Protein AF-A0A0K0G2X6-F1 (afdb_monomer_lite)

pLDDT: mean 81.9, std 14.72, range [39.19, 96.62]

Foldseek 3Di:
DDPPPPFDFAKDKDADADPDDDDFDKDWWWKKKFWAAPPDPDTLDIDDTDTAIATHDPPDRRMDIDGRPHTPVSQVVRCPVHVDTDMDMDTDDDDDD

Organism: Strongyloides venezuelensis (NCBI:txid75913)

Secondary structure (DSSP, 8-state):
--------EEEEEEE-----SS----EE--EEEEEE-SSS--EEEEPPPB--EE---TTS--EEEEEEEEEHHHHHHHHTTS---EEEEEE------

Radius of gyration: 16.99 Å; chains: 1; bounding box: 38×38×52 Å

Sequence (97 aa):
MESSGDTSYWGLFLKAYSTSSNEKLNFNIPHMFKLTSPTRDKIFWNSSFLESVFYSDKSTQNQYGVESCITLKTIKESLFSIEILNVVCKIIYEGNA

Structure (mmCIF, N/CA/C/O backbone):
data_AF-A0A0K0G2X6-F1
#
_entry.id   AF-A0A0K0G2X6-F1
#
loop_
_atom_site.group_PDB
_atom_site.id
_atom_site.type_symbol
_atom_site.label_atom_id
_atom_site.label_alt_id
_atom_site.label_comp_id
_atom_site.label_asym_id
_atom_site.label_entity_id
_atom_site.label_seq_id
_atom_site.pdbx_PDB_ins_code
_atom_site.Cartn_x
_atom_site.Cartn_y
_atom_site.Cartn_z
_atom_site.occupancy
_atom_site.B_iso_or_equiv
_atom_site.auth_seq_id
_atom_site.auth_comp_id
_atom_site.auth_asym_id
_atom_site.auth_atom_id
_atom_site.pdbx_PDB_model_num
ATOM 1 N N . MET A 1 1 ? -3.261 24.343 26.738 1.00 39.19 1 MET A N 1
ATOM 2 C CA . MET A 1 1 ? -2.670 24.177 25.395 1.00 39.19 1 MET A CA 1
ATOM 3 C C . MET A 1 1 ? -2.477 22.695 25.194 1.00 39.19 1 MET A C 1
ATOM 5 O O . MET A 1 1 ? -1.751 22.083 25.966 1.00 39.19 1 MET A O 1
ATOM 9 N N . GLU A 1 2 ? -3.252 22.123 24.280 1.00 40.50 2 GLU A N 1
ATOM 10 C CA . GLU A 1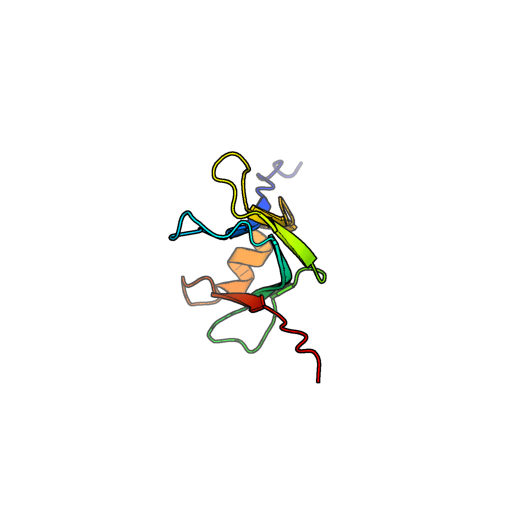 2 ? -3.227 20.698 23.967 1.00 40.50 2 GLU A CA 1
ATOM 11 C C . GLU A 1 2 ? -1.820 20.300 23.515 1.00 40.50 2 GLU A C 1
ATOM 13 O O . GLU A 1 2 ? -1.189 20.996 22.720 1.00 40.50 2 GLU A O 1
ATOM 18 N N . SER A 1 3 ? -1.316 19.220 24.111 1.00 50.34 3 SER A N 1
ATOM 19 C CA . SER A 1 3 ? -0.050 18.582 23.762 1.00 50.34 3 SER A CA 1
ATOM 20 C C . SER A 1 3 ? 0.023 18.401 22.246 1.00 50.34 3 SER A C 1
ATOM 22 O O . SER A 1 3 ? -0.937 17.925 21.638 1.00 50.34 3 SER A O 1
ATOM 24 N N . SER A 1 4 ? 1.146 18.794 21.641 1.00 55.06 4 SER A N 1
ATOM 25 C CA . SER A 1 4 ? 1.501 18.486 20.257 1.00 55.06 4 SER A CA 1
ATOM 26 C C . SER A 1 4 ? 1.612 16.968 20.106 1.00 55.06 4 SER A C 1
ATOM 28 O O . SER A 1 4 ? 2.699 16.403 20.193 1.00 55.06 4 SER A O 1
ATOM 30 N N . GLY A 1 5 ? 0.465 16.301 19.991 1.00 52.31 5 GLY A N 1
ATOM 31 C CA . GLY A 1 5 ? 0.385 14.861 19.835 1.00 52.31 5 GLY A CA 1
ATOM 32 C C . GLY A 1 5 ? 1.110 14.473 18.561 1.00 52.31 5 GLY A C 1
ATOM 33 O O . GLY A 1 5 ? 0.834 15.052 17.508 1.00 52.31 5 GLY A O 1
ATOM 34 N N . ASP A 1 6 ? 2.040 13.527 18.684 1.00 60.03 6 ASP A N 1
ATOM 35 C CA . ASP A 1 6 ? 2.772 12.911 17.582 1.00 60.03 6 ASP A CA 1
ATOM 36 C C . ASP A 1 6 ? 1.834 12.663 16.402 1.00 60.03 6 ASP A C 1
ATOM 38 O O . ASP A 1 6 ? 1.036 11.720 16.377 1.00 60.03 6 ASP A O 1
ATOM 42 N N . THR A 1 7 ? 1.913 13.533 15.399 1.00 70.31 7 THR A N 1
ATOM 43 C CA . THR A 1 7 ? 1.252 13.309 14.120 1.00 70.31 7 THR A CA 1
ATOM 44 C C . THR A 1 7 ? 2.174 12.407 13.326 1.00 70.31 7 THR A C 1
ATOM 46 O O . THR A 1 7 ? 2.858 12.816 12.397 1.00 70.31 7 THR A O 1
ATOM 49 N N . SER A 1 8 ? 2.246 11.149 13.757 1.00 84.88 8 SER A N 1
ATOM 50 C CA . SER A 1 8 ? 2.838 10.100 12.947 1.00 84.88 8 SER A CA 1
ATOM 51 C C . SER A 1 8 ? 1.963 9.909 11.708 1.00 84.88 8 SER A C 1
ATOM 53 O O . SER A 1 8 ? 0.728 9.909 11.790 1.00 84.88 8 SER A O 1
ATOM 55 N N . TYR A 1 9 ? 2.612 9.755 10.562 1.00 90.81 9 TYR A N 1
ATOM 56 C CA . TYR A 1 9 ? 1.963 9.420 9.306 1.00 90.81 9 TYR A CA 1
ATOM 57 C C . TYR A 1 9 ? 2.567 8.135 8.755 1.00 90.81 9 TYR A C 1
ATOM 59 O O . TYR A 1 9 ? 3.744 7.842 8.956 1.00 90.81 9 TYR A O 1
ATOM 67 N N . TRP A 1 10 ? 1.742 7.377 8.044 1.00 93.00 10 TRP A N 1
ATOM 68 C CA . TRP A 1 10 ? 2.110 6.124 7.407 1.00 93.00 10 TRP A CA 1
ATOM 69 C C . TRP A 1 10 ? 1.987 6.252 5.891 1.00 93.00 10 TRP A C 1
ATOM 71 O O . TRP A 1 10 ? 1.174 7.024 5.368 1.00 93.00 10 TRP A O 1
ATOM 81 N N . GLY A 1 11 ? 2.814 5.474 5.200 1.00 94.25 11 GLY A N 1
ATOM 82 C CA . GLY A 1 11 ? 2.810 5.324 3.753 1.00 94.25 11 GLY A CA 1
ATOM 83 C C . GLY A 1 11 ? 2.564 3.877 3.339 1.00 94.25 11 GLY A C 1
ATOM 84 O O . GLY A 1 11 ? 2.693 2.953 4.143 1.00 94.25 11 GLY A O 1
ATOM 85 N N . LEU A 1 12 ? 2.211 3.693 2.073 1.00 95.12 12 LEU A N 1
ATOM 86 C CA . LEU A 1 12 ? 2.039 2.390 1.439 1.00 95.12 12 LEU A CA 1
ATOM 87 C C . LEU A 1 12 ? 2.828 2.385 0.139 1.00 95.12 12 LEU A C 1
ATOM 89 O O . LEU A 1 12 ? 2.699 3.314 -0.656 1.00 95.12 12 LEU A O 1
ATOM 93 N N . PHE A 1 13 ? 3.611 1.329 -0.072 1.00 94.12 13 PHE A N 1
ATOM 94 C CA . PHE A 1 13 ? 4.466 1.170 -1.242 1.00 94.12 13 PHE A CA 1
ATOM 95 C C . PHE A 1 13 ? 4.223 -0.188 -1.893 1.00 94.12 13 PHE A C 1
ATOM 97 O O . PHE A 1 13 ? 4.210 -1.220 -1.220 1.00 94.12 13 PHE A O 1
ATOM 104 N N . LEU A 1 14 ? 4.077 -0.185 -3.214 1.00 91.81 14 LEU A N 1
ATOM 105 C CA . LEU A 1 14 ? 4.167 -1.365 -4.056 1.00 91.81 14 LEU A CA 1
ATOM 106 C C . LEU A 1 14 ? 5.622 -1.500 -4.491 1.00 91.81 14 LEU A C 1
ATOM 108 O O . LEU A 1 14 ? 6.208 -0.553 -5.013 1.00 91.81 14 LEU A O 1
ATOM 112 N N . LYS A 1 15 ? 6.207 -2.676 -4.273 1.00 89.75 15 LYS A N 1
ATOM 113 C CA . LYS A 1 15 ? 7.594 -2.969 -4.629 1.00 89.75 15 LYS A CA 1
ATOM 114 C C . LYS A 1 15 ? 7.645 -4.176 -5.550 1.00 89.75 15 LYS A C 1
ATOM 116 O O . LYS A 1 15 ? 7.108 -5.227 -5.206 1.00 89.75 15 LYS A O 1
ATOM 121 N N . ALA A 1 16 ? 8.306 -4.027 -6.693 1.00 81.69 16 ALA A N 1
ATOM 122 C CA . ALA A 1 16 ? 8.501 -5.120 -7.634 1.00 81.69 16 ALA A CA 1
ATOM 123 C C . ALA A 1 16 ? 9.904 -5.719 -7.485 1.00 81.69 16 ALA A C 1
ATOM 125 O O . ALA A 1 16 ?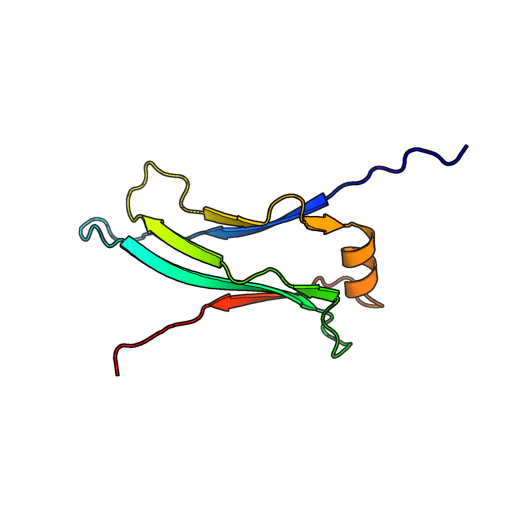 10.897 -5.010 -7.307 1.00 81.69 16 ALA A O 1
ATOM 126 N N . TYR A 1 17 ? 9.977 -7.044 -7.581 1.00 77.50 17 TYR A N 1
ATOM 127 C CA . TYR A 1 17 ? 11.214 -7.814 -7.508 1.00 77.50 17 TYR A CA 1
ATOM 128 C C . TYR A 1 17 ? 11.359 -8.633 -8.792 1.00 77.50 17 TYR A C 1
ATOM 130 O O . TYR A 1 17 ? 10.434 -9.351 -9.162 1.00 77.50 17 TYR A O 1
ATOM 138 N N . SER A 1 18 ? 12.513 -8.544 -9.460 1.00 69.81 18 SER A N 1
ATOM 139 C CA . SER A 1 18 ? 12.826 -9.411 -10.602 1.00 69.81 18 SER A CA 1
ATOM 140 C C . SER A 1 18 ? 13.640 -10.621 -10.147 1.00 69.81 18 SER A C 1
ATOM 142 O O . SER A 1 18 ? 14.668 -10.473 -9.481 1.00 69.81 18 SER A O 1
ATOM 144 N N . THR A 1 19 ? 13.186 -11.820 -10.517 1.00 60.81 19 THR A N 1
ATOM 145 C CA . THR A 1 19 ? 13.856 -13.097 -10.226 1.00 60.81 19 THR A CA 1
ATOM 146 C C . THR A 1 19 ? 14.668 -13.644 -11.404 1.00 60.81 19 THR A C 1
ATOM 148 O O . THR A 1 19 ? 15.412 -14.602 -11.213 1.00 60.81 19 THR A O 1
ATOM 151 N N . SER A 1 20 ? 14.590 -13.045 -12.603 1.00 58.47 20 SER A N 1
ATOM 152 C CA . SER A 1 20 ? 15.287 -13.534 -13.804 1.00 58.47 20 SER A CA 1
ATOM 153 C C . SER A 1 20 ? 16.107 -12.432 -14.486 1.00 58.47 20 SER A C 1
ATOM 155 O O . SER A 1 20 ? 15.701 -11.275 -14.559 1.00 58.47 20 SER A O 1
ATOM 157 N N . SER A 1 21 ? 17.323 -12.779 -14.913 1.00 57.78 21 SER A N 1
ATOM 158 C CA . SER A 1 21 ? 18.396 -11.821 -15.203 1.00 57.78 21 SER A CA 1
ATOM 159 C C . SER A 1 21 ? 18.588 -11.447 -16.672 1.00 57.78 21 SER A C 1
ATOM 161 O O . SER A 1 21 ? 19.580 -10.789 -16.967 1.00 57.78 21 SER A O 1
ATOM 163 N N . ASN A 1 22 ? 17.707 -11.835 -17.597 1.00 54.19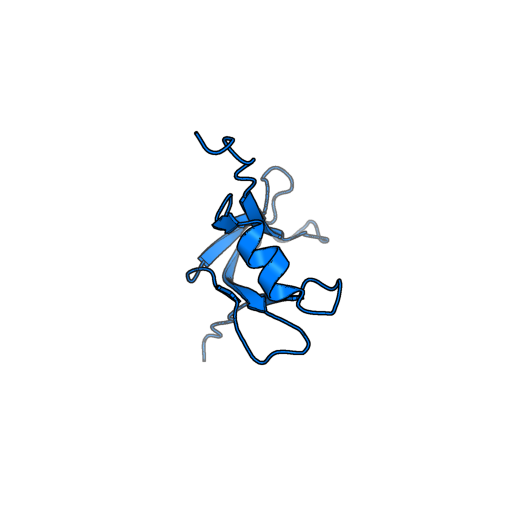 22 ASN A N 1
ATOM 164 C CA . ASN A 1 22 ? 18.032 -11.704 -19.026 1.00 54.19 22 ASN A CA 1
ATOM 165 C C . ASN A 1 22 ? 17.101 -10.794 -19.836 1.00 54.19 22 ASN A C 1
ATOM 167 O O . ASN A 1 22 ? 17.474 -10.413 -20.942 1.00 54.19 22 ASN A O 1
ATOM 171 N N . GLU A 1 23 ? 15.962 -10.364 -19.292 1.00 58.78 23 GLU A N 1
ATOM 172 C CA . GLU A 1 23 ? 15.067 -9.440 -19.991 1.00 58.78 23 GLU A CA 1
ATOM 173 C C . GLU A 1 23 ? 14.955 -8.120 -19.225 1.00 58.78 23 GLU A C 1
ATOM 175 O O . GLU A 1 23 ? 14.443 -8.057 -18.106 1.00 58.78 23 GLU A O 1
ATOM 180 N N . LYS A 1 24 ? 15.472 -7.044 -19.835 1.00 63.16 24 LYS A N 1
ATOM 181 C CA . LYS A 1 24 ? 15.249 -5.671 -19.372 1.00 63.16 24 LYS A CA 1
ATOM 182 C C . LYS A 1 24 ? 13.831 -5.252 -19.742 1.00 63.16 24 LYS A C 1
ATO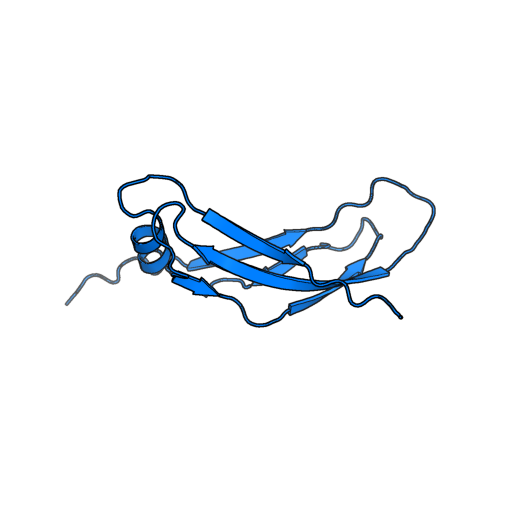M 184 O O . LYS A 1 24 ? 13.628 -4.568 -20.742 1.00 63.16 24 LYS A O 1
ATOM 189 N N . LEU A 1 25 ? 12.856 -5.711 -18.969 1.00 68.88 25 LEU A N 1
ATOM 190 C CA . LEU A 1 25 ? 11.466 -5.306 -19.129 1.00 68.88 25 LEU A CA 1
ATOM 191 C C . LEU A 1 25 ? 11.132 -4.225 -18.106 1.00 68.88 25 LEU A C 1
ATOM 193 O O . LEU A 1 25 ? 11.287 -4.414 -16.898 1.00 68.88 25 LEU A O 1
ATOM 197 N N . ASN A 1 26 ? 10.674 -3.088 -18.622 1.00 79.06 26 ASN A N 1
ATOM 198 C CA . ASN A 1 26 ? 10.053 -2.046 -17.822 1.00 79.06 26 ASN A CA 1
ATOM 199 C C . ASN A 1 26 ? 8.548 -2.297 -17.842 1.00 79.06 26 ASN A C 1
ATOM 201 O O . ASN A 1 26 ? 7.957 -2.405 -18.917 1.00 79.06 26 ASN A O 1
ATOM 205 N N . PHE A 1 27 ? 7.934 -2.380 -16.668 1.00 80.56 27 PHE A N 1
ATOM 206 C CA . PHE A 1 27 ? 6.501 -2.625 -16.544 1.00 80.56 27 PHE A CA 1
ATOM 207 C C . PHE A 1 27 ? 5.830 -1.383 -15.979 1.00 80.56 27 PHE A C 1
ATOM 209 O O . PHE A 1 27 ? 6.139 -0.967 -14.863 1.00 80.56 27 PHE A O 1
ATOM 216 N N . ASN A 1 28 ? 4.904 -0.797 -16.733 1.00 86.88 28 ASN A N 1
ATOM 217 C CA . ASN A 1 28 ? 3.983 0.174 -16.166 1.00 86.88 28 ASN A CA 1
ATOM 218 C C . ASN A 1 28 ? 2.917 -0.584 -15.372 1.00 86.88 28 ASN A C 1
ATOM 220 O O . ASN A 1 28 ? 2.251 -1.464 -15.918 1.00 86.88 28 ASN A O 1
ATOM 224 N N . ILE A 1 29 ? 2.785 -0.274 -14.086 1.00 87.94 29 ILE A N 1
ATOM 225 C CA . ILE A 1 29 ? 1.817 -0.913 -13.197 1.00 87.94 29 ILE A CA 1
ATOM 226 C C . ILE A 1 29 ? 0.921 0.181 -12.615 1.00 87.94 29 ILE A C 1
ATOM 228 O O . ILE A 1 29 ? 1.235 0.748 -11.560 1.00 87.94 29 ILE A O 1
ATOM 232 N N . PRO A 1 30 ? -0.205 0.487 -13.278 1.00 92.50 30 PRO A N 1
ATOM 233 C CA . PRO A 1 30 ? -1.203 1.368 -12.712 1.00 92.50 30 PRO A CA 1
ATOM 234 C C . PRO A 1 30 ? -1.868 0.713 -11.497 1.00 92.50 30 PRO A C 1
ATOM 236 O O . PRO A 1 30 ? -2.290 -0.446 -11.541 1.00 92.50 30 PRO A O 1
ATOM 239 N N . HIS A 1 31 ? -1.941 1.433 -10.380 1.00 93.75 31 HIS A N 1
ATOM 240 C CA . HIS A 1 31 ? -2.431 0.884 -9.121 1.00 93.75 31 HIS A CA 1
ATOM 241 C C . HIS A 1 31 ? -3.083 1.930 -8.208 1.00 93.75 31 HIS A C 1
ATOM 243 O O . HIS A 1 31 ? -2.962 3.140 -8.393 1.00 93.75 31 HIS A O 1
ATOM 249 N N . MET A 1 32 ? -3.809 1.447 -7.200 1.00 95.81 32 MET A N 1
ATOM 250 C CA . MET A 1 32 ? -4.342 2.251 -6.096 1.00 95.81 32 MET A CA 1
ATOM 251 C C . MET A 1 32 ? -4.306 1.456 -4.789 1.00 95.81 32 MET A C 1
ATOM 253 O O . MET A 1 32 ? -4.433 0.227 -4.795 1.00 95.81 32 MET A O 1
ATOM 257 N N . PHE A 1 33 ? -4.200 2.157 -3.667 1.00 96.62 33 PHE A N 1
ATOM 258 C CA . PHE A 1 33 ? -4.247 1.576 -2.331 1.00 96.62 33 PHE A CA 1
ATOM 259 C C . PHE A 1 33 ? -5.519 1.981 -1.606 1.00 96.62 33 PHE A C 1
ATOM 261 O O . PHE A 1 33 ? -5.919 3.140 -1.648 1.00 96.62 33 PHE A O 1
ATOM 268 N N . LYS A 1 34 ? -6.111 1.048 -0.866 1.00 96.00 34 LYS A N 1
ATOM 269 C CA . LYS A 1 34 ? -7.253 1.297 0.010 1.00 96.00 34 LYS A CA 1
ATOM 270 C C . LYS A 1 34 ? -6.964 0.776 1.402 1.00 96.00 34 LYS A C 1
ATOM 272 O O . LYS A 1 34 ? -6.466 -0.336 1.560 1.00 96.00 34 LYS A O 1
ATOM 277 N N . LEU A 1 35 ? -7.364 1.555 2.396 1.00 95.12 35 LEU A N 1
ATOM 278 C CA . LEU A 1 35 ? -7.490 1.101 3.768 1.00 95.12 35 LEU A CA 1
ATOM 279 C C . LEU A 1 35 ? -8.964 0.831 4.060 1.00 95.12 35 LEU A C 1
ATOM 281 O O . LEU A 1 35 ? -9.815 1.712 3.910 1.00 95.12 35 LEU A O 1
ATOM 285 N N . THR A 1 36 ? -9.260 -0.393 4.471 1.00 93.69 36 THR A N 1
ATOM 286 C CA . THR A 1 36 ? -10.622 -0.877 4.731 1.00 93.69 36 THR A CA 1
ATOM 287 C C . THR A 1 36 ? -10.679 -1.556 6.095 1.00 93.69 36 THR A C 1
ATOM 289 O O . THR A 1 36 ? -9.652 -1.729 6.750 1.00 93.69 36 THR A O 1
ATOM 292 N N . SER A 1 37 ? -11.877 -1.939 6.528 1.00 90.50 37 SER A N 1
ATOM 293 C CA . SER A 1 37 ? -12.060 -2.820 7.680 1.00 90.50 37 SER A CA 1
ATOM 294 C C . SER A 1 37 ? -12.526 -4.194 7.191 1.00 90.50 37 SER A C 1
ATOM 296 O O . SER A 1 37 ? -13.378 -4.248 6.306 1.00 90.50 37 SER A O 1
ATOM 298 N N . PRO A 1 38 ? -12.028 -5.306 7.758 1.00 85.62 38 PRO A N 1
ATOM 299 C CA . PRO A 1 38 ? -12.516 -6.644 7.419 1.00 85.62 38 PRO A CA 1
ATOM 300 C C . PRO A 1 38 ? -14.005 -6.853 7.725 1.00 85.62 38 PRO A C 1
ATOM 302 O O . PRO A 1 38 ? -14.658 -7.672 7.089 1.00 85.62 38 PRO A O 1
ATOM 305 N N . THR A 1 39 ? -14.534 -6.146 8.726 1.00 87.81 39 THR A N 1
ATOM 306 C CA . THR A 1 39 ? -15.900 -6.346 9.238 1.00 87.81 39 THR A CA 1
ATOM 307 C C . THR A 1 39 ? -16.847 -5.210 8.930 1.00 87.81 39 THR A C 1
ATOM 309 O O . THR A 1 39 ? -18.057 -5.354 9.099 1.00 87.81 39 THR A O 1
ATOM 312 N N . ARG A 1 40 ? -16.321 -4.072 8.484 1.00 85.44 40 ARG A N 1
ATOM 313 C CA . ARG A 1 40 ? -17.135 -2.939 8.066 1.00 85.44 40 ARG A CA 1
ATOM 314 C C . ARG A 1 40 ? -16.936 -2.765 6.580 1.00 85.44 40 ARG A C 1
ATOM 316 O O . ARG A 1 40 ? -15.816 -2.518 6.144 1.00 85.44 40 ARG A O 1
ATOM 323 N N . ASP A 1 41 ? -18.029 -2.813 5.834 1.00 87.25 41 ASP A N 1
ATOM 324 C CA . ASP A 1 41 ? -18.054 -2.479 4.412 1.00 87.25 41 ASP A CA 1
ATOM 325 C C . ASP A 1 41 ? -17.865 -0.962 4.217 1.00 87.25 41 ASP A C 1
ATOM 327 O O . ASP A 1 41 ? -18.782 -0.204 3.905 1.00 87.25 41 ASP A O 1
ATOM 331 N N . LYS A 1 42 ? -16.669 -0.478 4.568 1.00 90.69 42 LYS A N 1
ATOM 332 C CA . LYS A 1 42 ? -16.287 0.930 4.573 1.00 90.69 42 LYS A CA 1
ATOM 333 C C . LYS A 1 42 ? -14.821 1.076 4.182 1.00 90.69 42 LYS A C 1
ATOM 335 O O . LYS A 1 42 ? -13.934 0.412 4.722 1.00 90.69 42 LYS A O 1
ATOM 340 N N . ILE A 1 43 ? -14.569 2.036 3.297 1.00 94.50 43 ILE A N 1
ATOM 341 C CA . ILE A 1 43 ? -13.231 2.524 2.965 1.00 94.50 43 ILE A CA 1
ATOM 342 C C . ILE A 1 43 ? -12.907 3.689 3.904 1.00 94.50 43 ILE A C 1
ATOM 344 O O . ILE A 1 43 ? -13.652 4.666 3.975 1.00 94.50 43 ILE A O 1
ATOM 348 N N . PHE A 1 44 ? -11.807 3.575 4.642 1.00 94.62 44 PHE A N 1
ATOM 349 C CA . PHE A 1 44 ? -11.328 4.607 5.569 1.00 94.62 44 PHE A CA 1
ATOM 350 C C . PHE A 1 44 ? -10.373 5.574 4.886 1.00 94.62 44 PHE A C 1
ATOM 352 O O . PHE A 1 44 ? -10.308 6.742 5.252 1.00 94.62 44 PHE A O 1
ATOM 359 N N . TRP A 1 45 ? -9.650 5.085 3.883 1.00 95.88 45 TRP A N 1
ATOM 360 C CA . TRP A 1 45 ? -8.729 5.884 3.096 1.00 95.88 45 TRP A CA 1
ATOM 361 C C . TRP A 1 45 ? -8.496 5.224 1.735 1.00 95.88 45 TRP A C 1
ATOM 363 O O . TRP A 1 45 ? -8.545 3.999 1.616 1.00 95.88 45 TRP A O 1
ATOM 373 N N . ASN A 1 46 ? -8.256 6.033 0.707 1.00 96.06 46 ASN A N 1
ATOM 374 C CA . ASN A 1 46 ? -7.935 5.580 -0.641 1.00 96.06 46 ASN A CA 1
ATOM 375 C C . ASN A 1 46 ? -6.894 6.523 -1.245 1.00 96.06 46 ASN A C 1
ATOM 377 O O . ASN A 1 46 ? -7.016 7.740 -1.096 1.00 96.06 46 ASN A O 1
ATOM 381 N N . SER A 1 47 ? -5.910 5.973 -1.947 1.00 95.38 47 SER A N 1
ATOM 382 C CA . SER A 1 47 ? -4.987 6.777 -2.737 1.00 95.38 47 SER A CA 1
ATOM 383 C C . SER A 1 47 ? -5.6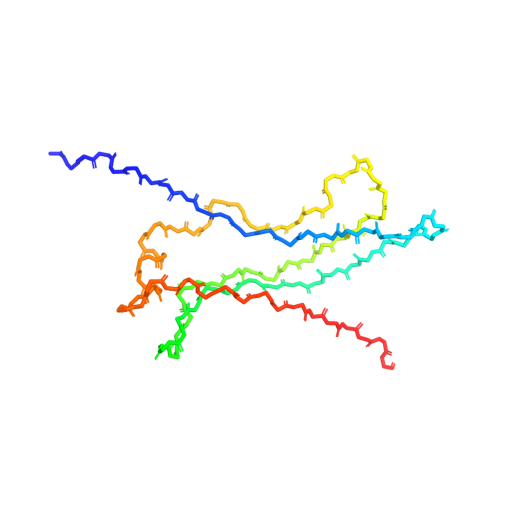67 7.292 -4.005 1.00 95.38 47 SER A C 1
ATOM 385 O O . SER A 1 47 ? -6.646 6.719 -4.497 1.00 95.38 47 SER A O 1
ATOM 387 N N . SER A 1 48 ? -5.085 8.333 -4.596 1.00 94.00 48 SER A N 1
ATOM 388 C CA . SER A 1 48 ? -5.273 8.605 -6.021 1.00 94.00 48 SER A CA 1
ATOM 389 C C . SER A 1 48 ? -4.775 7.425 -6.862 1.00 94.00 48 SER A C 1
ATOM 391 O O . SER A 1 48 ? -4.063 6.543 -6.371 1.00 94.00 48 SER A O 1
ATOM 393 N N . PHE A 1 49 ? -5.151 7.411 -8.137 1.00 92.50 49 PHE A N 1
ATOM 394 C CA . PHE A 1 49 ? -4.552 6.510 -9.114 1.00 92.50 49 PHE A CA 1
ATOM 395 C C . PHE A 1 49 ? -3.058 6.826 -9.262 1.00 92.50 49 PHE A C 1
ATOM 397 O O . PHE A 1 49 ? -2.683 7.991 -9.394 1.00 92.50 49 PHE A O 1
ATOM 404 N N . LEU A 1 50 ? -2.226 5.790 -9.203 1.00 91.69 50 LEU A N 1
ATOM 405 C CA . LEU A 1 50 ? -0.777 5.875 -9.316 1.00 91.69 50 LEU A CA 1
ATOM 406 C C . LEU A 1 50 ? -0.351 5.101 -10.555 1.00 91.69 50 LEU A C 1
ATOM 408 O O . LEU A 1 50 ? -0.573 3.896 -10.646 1.00 91.69 50 LEU A O 1
ATOM 412 N N . GLU A 1 51 ? 0.281 5.791 -11.492 1.00 88.38 51 GLU A N 1
ATOM 413 C CA . GLU A 1 51 ? 0.917 5.176 -12.648 1.00 88.38 51 GLU A CA 1
ATOM 414 C C . GLU A 1 51 ? 2.421 5.148 -12.392 1.00 88.38 51 GLU A C 1
ATOM 416 O O . GLU A 1 51 ? 3.027 6.162 -12.041 1.00 88.38 51 GLU A O 1
ATOM 421 N N . SER A 1 52 ? 3.021 3.962 -12.422 1.00 88.00 52 SER A N 1
ATOM 422 C CA . SER A 1 52 ? 4.394 3.773 -11.961 1.00 88.00 52 SER A CA 1
ATOM 423 C C . SER A 1 52 ? 5.114 2.764 -12.831 1.00 88.00 52 SER A C 1
ATOM 425 O O . SER A 1 52 ? 4.648 1.640 -13.016 1.00 88.00 52 SER A O 1
ATOM 427 N N . VAL A 1 53 ? 6.266 3.179 -13.350 1.00 87.00 53 VAL A N 1
ATOM 428 C CA . VAL A 1 53 ? 7.126 2.347 -14.189 1.00 87.00 53 VAL A CA 1
ATOM 429 C C . VAL A 1 53 ? 8.134 1.641 -13.300 1.00 87.00 53 VAL A C 1
ATOM 431 O O . VAL A 1 53 ? 8.993 2.278 -12.699 1.00 87.00 53 VAL A O 1
ATOM 434 N N . PHE A 1 54 ? 8.033 0.320 -13.238 1.00 86.06 54 PHE A N 1
ATOM 435 C CA . PHE A 1 54 ? 8.951 -0.530 -12.504 1.00 86.06 54 PHE A CA 1
ATOM 436 C C . PHE A 1 54 ? 10.062 -1.024 -13.430 1.00 86.06 54 PHE A C 1
ATOM 438 O O . PHE A 1 54 ? 9.795 -1.560 -14.508 1.00 86.06 54 PHE A O 1
ATOM 445 N N . TYR A 1 55 ? 11.306 -0.870 -12.987 1.00 81.25 55 TYR A N 1
ATOM 446 C CA . TYR A 1 55 ? 12.506 -1.214 -13.747 1.00 81.25 55 TYR A CA 1
ATOM 447 C C . TYR A 1 55 ? 13.090 -2.539 -13.263 1.00 81.25 55 TYR A C 1
ATOM 449 O O . TYR A 1 55 ? 13.187 -2.796 -12.066 1.00 81.25 55 TYR A O 1
ATOM 457 N N . SER A 1 56 ? 13.525 -3.389 -14.187 1.00 73.69 56 SER A N 1
ATOM 458 C CA . SER A 1 56 ? 14.136 -4.680 -13.852 1.00 73.69 56 SER A CA 1
ATOM 459 C C . SER A 1 56 ? 15.564 -4.571 -13.294 1.00 73.69 56 SER A C 1
ATOM 461 O O . SER A 1 56 ? 16.112 -5.574 -12.835 1.00 73.69 56 SER A O 1
ATOM 463 N N . ASP A 1 57 ? 16.203 -3.399 -13.388 1.00 68.69 57 ASP A N 1
ATOM 464 C CA . ASP A 1 57 ? 17.581 -3.206 -12.932 1.00 68.69 57 ASP A CA 1
ATOM 465 C C . ASP A 1 57 ? 17.669 -3.233 -11.394 1.00 68.69 57 ASP A C 1
ATOM 467 O O . ASP A 1 57 ? 16.900 -2.586 -10.683 1.00 68.69 57 ASP A O 1
ATOM 471 N N . LYS A 1 58 ? 18.644 -3.988 -10.878 1.00 60.00 58 LYS A N 1
ATOM 472 C CA . LYS A 1 58 ? 18.897 -4.194 -9.444 1.00 60.00 58 LYS A CA 1
ATOM 473 C C . LYS A 1 58 ? 19.408 -2.933 -8.734 1.00 60.00 58 LYS A C 1
ATOM 475 O O . LYS A 1 58 ? 19.477 -2.931 -7.508 1.00 60.00 58 LYS A O 1
ATOM 480 N N . SER A 1 59 ? 19.800 -1.899 -9.480 1.00 61.06 59 SER A N 1
ATOM 481 C CA . SER A 1 59 ? 20.430 -0.682 -8.953 1.00 61.06 59 SER A CA 1
ATOM 482 C C . SER A 1 59 ? 19.439 0.390 -8.473 1.00 61.06 59 SER A C 1
ATOM 484 O O . SER A 1 59 ? 19.809 1.238 -7.662 1.00 61.06 59 SER A O 1
ATOM 486 N N . THR A 1 60 ? 18.180 0.347 -8.919 1.00 65.31 60 THR A N 1
ATOM 487 C CA . THR A 1 60 ? 17.160 1.349 -8.576 1.00 65.31 60 THR A CA 1
ATOM 488 C C . THR A 1 60 ? 16.170 0.837 -7.536 1.00 65.31 60 THR A C 1
ATOM 490 O O . THR A 1 60 ? 15.759 -0.324 -7.561 1.00 65.31 60 THR A O 1
ATOM 493 N N . GLN A 1 61 ? 15.742 1.715 -6.626 1.00 69.88 61 GLN A N 1
ATOM 494 C CA . GLN A 1 61 ? 14.701 1.407 -5.650 1.00 69.88 61 GLN A CA 1
ATOM 495 C C . GLN A 1 61 ? 13.358 1.244 -6.378 1.00 69.88 61 GLN A C 1
ATOM 497 O O . GLN A 1 61 ? 12.656 2.212 -6.645 1.00 69.88 61 GLN A O 1
ATOM 502 N N . ASN A 1 62 ? 13.029 0.003 -6.741 1.00 84.12 62 ASN A N 1
ATOM 503 C CA . ASN A 1 62 ? 11.871 -0.339 -7.565 1.00 84.12 62 ASN A CA 1
ATOM 504 C C . ASN A 1 62 ? 10.569 -0.375 -6.743 1.00 84.12 62 ASN A C 1
ATOM 506 O O . ASN A 1 62 ? 9.905 -1.411 -6.631 1.00 84.12 62 ASN A O 1
ATOM 510 N N . GLN A 1 63 ? 10.272 0.741 -6.076 1.00 88.81 63 GLN A N 1
ATOM 511 C CA . GLN A 1 63 ? 9.115 0.904 -5.209 1.00 88.81 63 GLN A CA 1
ATOM 512 C C . GLN A 1 63 ? 8.416 2.234 -5.488 1.00 88.81 63 GLN A C 1
ATOM 514 O O . GLN A 1 63 ? 9.063 3.275 -5.586 1.00 88.81 63 GLN A O 1
ATOM 519 N N . TYR A 1 64 ? 7.092 2.193 -5.555 1.00 90.31 64 TYR A N 1
ATOM 520 C CA . TYR A 1 64 ? 6.256 3.366 -5.780 1.00 90.31 64 TYR A CA 1
ATOM 521 C C . TYR A 1 64 ? 5.052 3.316 -4.856 1.00 90.31 64 TYR A C 1
ATOM 523 O O . TYR A 1 64 ? 4.574 2.241 -4.494 1.00 90.31 64 TYR A O 1
ATOM 531 N N . GLY A 1 65 ? 4.591 4.477 -4.416 1.00 91.56 65 GLY A N 1
ATOM 532 C CA . GLY A 1 65 ? 3.577 4.531 -3.384 1.00 91.56 65 GLY A CA 1
ATOM 533 C C . GLY A 1 65 ? 3.223 5.938 -2.960 1.00 91.56 65 GLY A C 1
ATOM 534 O O . GLY A 1 65 ? 3.611 6.917 -3.595 1.00 91.56 65 GLY A O 1
ATOM 535 N N . VAL A 1 66 ? 2.495 6.016 -1.855 1.00 91.00 66 VAL A N 1
ATOM 536 C CA . VAL A 1 66 ? 2.238 7.273 -1.161 1.00 91.00 66 VAL A CA 1
ATOM 537 C C . VAL A 1 66 ? 2.965 7.274 0.169 1.00 91.00 66 VAL A C 1
ATOM 539 O O . VAL A 1 66 ? 2.951 6.288 0.906 1.00 91.00 66 VAL A O 1
ATOM 542 N N . GLU A 1 67 ? 3.566 8.405 0.493 1.00 91.94 67 GLU A N 1
ATOM 543 C CA . GLU A 1 67 ? 4.288 8.597 1.739 1.00 91.94 67 GLU A CA 1
ATOM 544 C C . GLU A 1 67 ? 3.538 9.609 2.604 1.00 91.94 67 GLU A C 1
ATOM 546 O O . GLU A 1 67 ? 2.931 10.548 2.092 1.00 91.94 67 GLU A O 1
ATOM 551 N N . SER A 1 68 ? 3.535 9.398 3.919 1.00 88.56 68 SER A N 1
ATOM 552 C CA . SER A 1 68 ? 2.964 10.340 4.891 1.00 88.56 68 SER A CA 1
ATOM 553 C C . SER A 1 68 ? 1.491 10.738 4.660 1.00 88.56 68 SER A C 1
ATOM 555 O O . SER A 1 68 ? 1.092 11.859 4.961 1.00 88.56 68 SER A O 1
ATOM 557 N N . CYS A 1 69 ? 0.658 9.826 4.144 1.00 90.06 69 CYS A N 1
ATOM 558 C CA . CYS A 1 69 ? -0.731 10.125 3.750 1.00 90.06 69 CYS A CA 1
ATOM 559 C C . CYS A 1 69 ? -1.803 9.516 4.667 1.00 90.06 69 CYS A C 1
ATOM 561 O O . CYS A 1 69 ? -2.976 9.879 4.566 1.00 90.06 69 CYS A O 1
ATOM 563 N N . ILE A 1 70 ? -1.434 8.576 5.541 1.00 93.12 70 ILE A N 1
ATOM 564 C CA . ILE A 1 70 ? -2.372 7.863 6.416 1.00 93.12 70 ILE A CA 1
ATOM 565 C C . ILE A 1 70 ? -2.084 8.262 7.860 1.00 93.12 70 ILE A C 1
ATOM 567 O O . ILE A 1 70 ? -0.964 8.100 8.327 1.00 93.12 70 ILE A O 1
ATOM 571 N N . THR A 1 71 ? -3.078 8.775 8.583 1.00 93.12 71 THR A N 1
ATOM 572 C CA . THR A 1 71 ? -2.911 9.187 9.989 1.00 93.12 71 THR A CA 1
ATOM 573 C C . THR A 1 71 ? -3.152 8.033 10.962 1.00 93.12 71 THR A C 1
ATOM 575 O O . THR A 1 71 ? -3.927 7.117 10.672 1.00 93.12 71 THR A O 1
ATOM 578 N N . LEU A 1 72 ? -2.592 8.121 12.178 1.00 90.62 72 LEU A N 1
ATOM 579 C CA . LEU A 1 72 ? -2.842 7.138 13.249 1.00 90.62 72 LEU A CA 1
ATOM 580 C C . LEU A 1 72 ? -4.337 7.007 13.561 1.00 90.62 72 LEU A C 1
ATOM 582 O O . LEU A 1 72 ? -4.832 5.915 13.833 1.00 90.62 72 LEU A O 1
ATOM 586 N N . LYS A 1 73 ? -5.062 8.130 13.515 1.00 91.69 73 LYS A N 1
ATOM 587 C CA . LYS A 1 73 ? -6.515 8.165 13.703 1.00 91.69 73 LYS A CA 1
ATOM 588 C C . LYS A 1 73 ? -7.222 7.284 12.672 1.00 91.69 73 LYS A C 1
ATOM 590 O O . LYS A 1 73 ? -8.041 6.454 13.046 1.00 91.69 73 LYS A O 1
ATOM 595 N N . THR A 1 74 ? -6.847 7.412 11.402 1.00 92.31 74 THR A N 1
ATOM 596 C CA . THR A 1 74 ? -7.424 6.628 10.300 1.00 92.31 74 THR A CA 1
ATOM 597 C C . THR A 1 74 ? -7.150 5.131 10.472 1.00 92.31 74 THR A C 1
ATOM 599 O O . THR A 1 74 ? -8.055 4.314 10.308 1.00 92.31 74 THR A O 1
ATOM 602 N N . ILE A 1 75 ? -5.928 4.768 10.886 1.00 91.94 75 ILE A N 1
ATOM 603 C CA . ILE A 1 75 ? -5.555 3.383 11.215 1.00 91.94 75 ILE A CA 1
ATOM 604 C C . ILE A 1 75 ? -6.440 2.848 12.345 1.00 91.94 75 ILE A C 1
ATOM 606 O O . ILE A 1 75 ? -7.104 1.828 12.171 1.00 91.94 75 ILE A O 1
ATOM 610 N N . LYS A 1 76 ? -6.517 3.562 13.475 1.00 90.69 76 LYS A N 1
ATOM 611 C CA . LYS A 1 76 ? -7.326 3.159 14.638 1.00 90.69 76 LYS A CA 1
ATOM 612 C C . LYS A 1 76 ? -8.805 2.984 14.294 1.00 90.69 76 LYS A C 1
ATOM 614 O O . LYS A 1 76 ? -9.427 2.022 14.735 1.00 90.69 76 LYS A O 1
ATOM 619 N N . GLU A 1 77 ? -9.362 3.880 13.483 1.00 90.75 77 GLU A N 1
ATOM 620 C CA . GLU A 1 77 ? -10.752 3.780 13.030 1.00 90.75 77 GLU A CA 1
ATOM 621 C C . GLU A 1 77 ? -11.001 2.559 12.131 1.00 90.75 77 GLU A C 1
ATOM 623 O O . GLU A 1 77 ? -12.082 1.968 12.210 1.00 90.75 77 GLU A O 1
ATOM 628 N N . SER A 1 78 ? -10.019 2.175 11.306 1.00 91.06 78 SER A N 1
ATOM 629 C CA . SER A 1 78 ? -10.128 1.029 10.391 1.00 91.06 78 SER A CA 1
ATOM 630 C C . SER A 1 78 ? -10.075 -0.332 11.091 1.00 91.06 78 SER A C 1
ATOM 632 O O . SER A 1 78 ? -10.744 -1.266 10.651 1.00 91.06 78 SER A O 1
ATOM 634 N N . LEU A 1 79 ? -9.337 -0.424 12.203 1.00 90.56 79 LEU A N 1
ATOM 635 C CA . LEU A 1 79 ? -9.195 -1.649 12.993 1.00 90.56 79 LEU A CA 1
ATOM 636 C C . LEU A 1 79 ? -10.544 -2.086 13.589 1.00 90.56 79 LEU A C 1
ATOM 638 O O . LEU A 1 79 ? -10.922 -3.240 13.459 1.00 90.56 79 LEU A O 1
ATOM 642 N N . PHE A 1 80 ? -11.306 -1.149 14.168 1.00 75.38 80 PHE A N 1
ATOM 643 C CA . PHE A 1 80 ? -12.633 -1.337 14.784 1.00 75.38 80 PHE A CA 1
ATOM 644 C C . PHE A 1 80 ? -12.920 -2.743 15.348 1.00 75.38 80 PHE A C 1
ATOM 646 O O . PHE A 1 80 ? -13.341 -3.645 14.626 1.00 75.38 80 PHE A O 1
ATOM 653 N N . SER A 1 81 ? -12.794 -2.911 16.669 1.00 73.00 81 SER A N 1
ATOM 654 C CA . SER A 1 81 ? -13.027 -4.172 17.411 1.00 73.00 81 SER A CA 1
ATOM 655 C C . SER A 1 81 ? -12.131 -5.359 17.027 1.00 73.00 81 SER A C 1
ATOM 657 O O . SER A 1 81 ? -12.125 -6.359 17.739 1.00 73.00 81 SER A O 1
ATOM 659 N N . ILE A 1 82 ? -11.349 -5.242 15.952 1.00 77.38 82 ILE A N 1
ATOM 660 C CA . ILE A 1 82 ? -10.428 -6.261 15.462 1.00 77.38 82 ILE A CA 1
ATOM 661 C C . ILE A 1 82 ? -9.056 -5.617 15.282 1.00 77.38 82 ILE A C 1
ATOM 663 O O . ILE A 1 82 ? -8.903 -4.586 14.642 1.00 77.38 82 ILE A O 1
ATOM 667 N N . GLU A 1 83 ? -8.012 -6.234 15.814 1.00 85.44 83 GLU A N 1
ATOM 668 C CA . GLU A 1 83 ? -6.645 -5.708 15.715 1.00 85.44 83 GLU A CA 1
ATOM 669 C C . GLU A 1 83 ? -5.970 -6.085 14.380 1.00 85.44 83 GLU A C 1
ATOM 671 O O . GLU A 1 83 ? -4.783 -6.394 14.328 1.00 85.44 83 GLU A O 1
ATOM 676 N N . ILE A 1 84 ? -6.732 -6.077 13.278 1.00 88.19 84 ILE A N 1
ATOM 677 C CA . ILE A 1 84 ? -6.268 -6.460 11.937 1.00 88.19 84 ILE A CA 1
ATOM 678 C C . ILE A 1 84 ? -6.429 -5.283 10.981 1.00 88.19 84 ILE A C 1
ATOM 680 O O . ILE A 1 84 ? -7.541 -4.842 10.686 1.00 88.19 84 ILE A O 1
ATOM 684 N N . LEU A 1 85 ? -5.301 -4.802 10.459 1.00 89.81 85 LEU A N 1
ATOM 685 C CA . LEU A 1 85 ? -5.263 -3.741 9.461 1.00 89.81 85 LEU A CA 1
ATOM 686 C C . LEU A 1 85 ? -5.478 -4.326 8.062 1.00 89.81 85 LEU A C 1
ATOM 688 O O . LEU A 1 85 ? -4.644 -5.097 7.589 1.00 89.81 85 LEU A O 1
ATOM 692 N N . ASN A 1 86 ? -6.560 -3.942 7.378 1.00 92.56 86 ASN A N 1
ATOM 693 C CA . ASN A 1 86 ? -6.830 -4.434 6.027 1.00 92.56 86 ASN A CA 1
ATOM 694 C C . ASN A 1 86 ? -6.429 -3.416 4.955 1.00 92.56 86 ASN A C 1
ATOM 696 O O . ASN A 1 86 ? -7.099 -2.396 4.753 1.00 92.56 86 ASN A O 1
ATOM 700 N N . VAL A 1 87 ? -5.351 -3.725 4.236 1.00 94.12 87 VAL A N 1
ATOM 701 C CA . VAL A 1 87 ? -4.836 -2.920 3.126 1.00 94.12 87 VAL A CA 1
ATOM 702 C C . VAL A 1 87 ? -5.069 -3.662 1.817 1.00 94.12 87 VAL A C 1
ATOM 704 O O . VAL A 1 87 ? -4.641 -4.801 1.653 1.00 94.12 87 VAL A O 1
ATOM 707 N N . VAL A 1 88 ? -5.717 -2.999 0.864 1.00 94.75 88 VAL A N 1
ATOM 708 C CA . VAL A 1 88 ? -5.962 -3.535 -0.477 1.00 94.75 88 VAL A CA 1
ATOM 709 C C . VAL A 1 88 ? -5.134 -2.743 -1.479 1.00 94.75 88 VAL A C 1
ATOM 711 O O . VAL A 1 88 ? -5.305 -1.532 -1.600 1.00 94.75 88 VAL A O 1
ATOM 714 N N . CYS A 1 89 ? -4.270 -3.423 -2.229 1.00 95.50 89 CYS A N 1
ATOM 715 C CA . CYS A 1 89 ? -3.640 -2.871 -3.425 1.00 95.50 89 CYS A CA 1
ATOM 716 C C . CYS A 1 89 ? -4.396 -3.396 -4.649 1.00 95.50 89 CYS A C 1
ATOM 718 O O . CYS A 1 89 ? -4.439 -4.604 -4.881 1.00 95.50 89 CYS A O 1
ATOM 720 N N . LYS A 1 90 ? -5.023 -2.502 -5.418 1.00 94.62 90 LYS A N 1
ATOM 721 C CA . LYS A 1 90 ? -5.661 -2.855 -6.689 1.00 94.62 90 LYS A CA 1
ATOM 722 C C . LYS A 1 90 ? -4.705 -2.492 -7.816 1.00 94.62 90 LYS A C 1
ATOM 724 O O . LYS A 1 90 ? -4.491 -1.310 -8.061 1.00 94.62 90 LYS A O 1
ATOM 729 N N . ILE A 1 91 ? -4.184 -3.507 -8.495 1.00 92.38 91 ILE A N 1
ATOM 730 C CA . ILE A 1 91 ? -3.419 -3.365 -9.736 1.00 92.38 91 ILE A CA 1
ATOM 731 C C . ILE A 1 91 ? -4.404 -3.391 -10.907 1.00 92.38 91 ILE A C 1
ATOM 733 O O . ILE A 1 91 ? -5.326 -4.209 -10.929 1.00 92.38 91 ILE A O 1
ATOM 737 N N . ILE A 1 92 ? -4.243 -2.469 -11.849 1.00 89.38 92 ILE A N 1
ATOM 738 C CA . ILE A 1 92 ? -5.100 -2.320 -13.022 1.00 89.38 92 ILE A CA 1
ATOM 739 C C . ILE A 1 92 ? -4.283 -2.736 -14.239 1.00 89.38 92 ILE A C 1
ATOM 741 O O . ILE A 1 92 ? -3.240 -2.159 -14.524 1.00 89.38 92 ILE A O 1
ATOM 745 N N . TYR A 1 93 ? -4.761 -3.764 -14.934 1.00 79.19 93 TYR A N 1
ATOM 746 C CA . TYR A 1 93 ? -4.185 -4.210 -16.193 1.00 79.19 93 TYR A CA 1
ATOM 747 C C . TYR A 1 93 ? -5.039 -3.677 -17.340 1.00 79.19 93 TYR A C 1
ATOM 749 O O . TYR A 1 93 ? -6.194 -4.078 -17.490 1.00 79.19 93 TYR A O 1
ATOM 757 N N . GLU A 1 94 ? -4.473 -2.776 -18.135 1.00 68.88 94 GLU A N 1
ATOM 758 C CA . GLU A 1 94 ? -5.027 -2.404 -19.433 1.00 68.88 94 GLU A CA 1
ATOM 759 C C . GLU A 1 94 ? -4.397 -3.328 -20.477 1.00 68.88 94 GLU A C 1
ATOM 761 O O . GLU A 1 94 ? -3.266 -3.131 -20.916 1.00 68.88 94 GLU A O 1
ATOM 766 N N . GLY A 1 95 ? -5.094 -4.416 -20.807 1.00 59.50 95 GLY A N 1
ATOM 767 C CA . GLY A 1 95 ? -4.715 -5.249 -21.942 1.00 59.50 95 GLY A CA 1
ATOM 768 C C . GLY A 1 95 ? -5.083 -4.542 -23.241 1.00 59.50 95 GLY A C 1
ATOM 769 O O . GLY A 1 95 ? -6.189 -4.015 -23.352 1.00 59.50 95 GLY A O 1
ATOM 770 N N . ASN A 1 96 ? -4.184 -4.560 -24.228 1.00 54.88 96 ASN A N 1
ATOM 771 C CA . ASN A 1 96 ? -4.551 -4.234 -25.605 1.00 54.88 96 ASN A CA 1
ATOM 772 C C . ASN A 1 96 ? -5.569 -5.288 -26.070 1.00 54.88 96 ASN A C 1
ATOM 774 O O . ASN A 1 96 ? -5.200 -6.451 -26.246 1.00 54.88 96 ASN A O 1
ATOM 778 N N . ALA A 1 97 ? -6.837 -4.891 -26.180 1.00 45.03 97 ALA A N 1
ATOM 779 C CA . ALA A 1 97 ? -7.886 -5.680 -26.821 1.00 45.03 97 ALA A CA 1
ATOM 780 C C . ALA 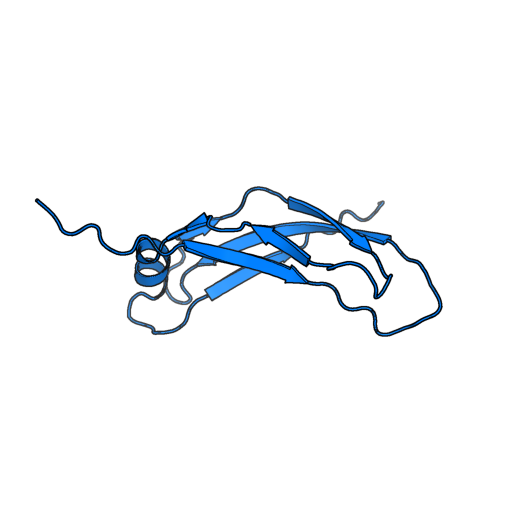A 1 97 ? -7.715 -5.678 -28.346 1.00 45.03 97 ALA A C 1
ATOM 782 O O . ALA A 1 97 ? -7.278 -4.633 -28.884 1.00 45.03 97 ALA A O 1
#